Protein AF-A0A9D2CGC7-F1 (afdb_monomer_lite)

Organism: NCBI:txid2838505

Sequence (166 aa):
MEISEIFGLIRQYGADVLVIGGIVFALTALLKRTLLKKMERKYITFLPFVLGIAVYLAYGAAAAGDFAENAGMFIQKGFSCGSLATVIHVLVKQFSASGSLPDRGALRAACAEEMLSAFADVPAGYAQKIAETAETDEEEARALIEALGEEAAHAANALLTALRHI

Structure (mmCIF, N/CA/C/O backbone):
data_AF-A0A9D2CGC7-F1
#
_entry.id   AF-A0A9D2CGC7-F1
#
loop_
_atom_site.group_PDB
_atom_site.id
_atom_site.type_symbol
_atom_site.label_atom_id
_atom_site.label_alt_id
_atom_site.label_comp_id
_atom_site.label_asym_id
_atom_site.label_entity_id
_atom_site.label_seq_id
_atom_site.pdbx_PDB_ins_code
_atom_site.Cartn_x
_atom_site.Cartn_y
_atom_site.Cartn_z
_atom_site.occupancy
_atom_site.B_iso_or_equiv
_atom_site.auth_seq_id
_atom_site.auth_comp_id
_atom_site.auth_asym_id
_atom_site.auth_atom_id
_atom_site.pdbx_PDB_model_num
ATOM 1 N N . MET A 1 1 ? 2.633 17.332 10.779 1.00 60.94 1 MET A N 1
ATOM 2 C CA . MET A 1 1 ? 3.785 17.045 9.902 1.00 60.94 1 MET A CA 1
ATOM 3 C C . MET A 1 1 ? 4.030 18.255 9.020 1.00 60.94 1 MET A C 1
ATOM 5 O O . MET A 1 1 ? 3.066 18.793 8.480 1.00 60.94 1 MET A O 1
ATOM 9 N N . GLU A 1 2 ? 5.276 18.701 8.905 1.00 71.69 2 GLU A N 1
ATOM 10 C CA . GLU A 1 2 ? 5.645 19.776 7.976 1.00 71.69 2 GLU A CA 1
ATOM 11 C C . GLU A 1 2 ? 5.689 19.235 6.536 1.00 71.69 2 GLU A C 1
ATOM 13 O O . GLU A 1 2 ? 5.997 18.065 6.301 1.00 71.69 2 GLU A O 1
ATOM 18 N N . ILE A 1 3 ? 5.411 20.077 5.535 1.00 66.38 3 ILE A N 1
ATOM 19 C CA . ILE A 1 3 ? 5.436 19.671 4.112 1.00 66.38 3 ILE A CA 1
ATOM 20 C C . ILE A 1 3 ? 6.807 19.081 3.720 1.00 66.38 3 ILE A C 1
ATOM 22 O O . ILE A 1 3 ? 6.894 18.182 2.882 1.00 66.38 3 ILE A O 1
ATOM 26 N N . SER A 1 4 ? 7.881 19.552 4.354 1.00 68.12 4 SER A N 1
ATOM 27 C CA . SER A 1 4 ? 9.248 19.054 4.178 1.00 68.12 4 SER A CA 1
ATOM 28 C C . SER A 1 4 ? 9.426 17.592 4.607 1.00 68.12 4 SER A C 1
ATOM 30 O O . SER A 1 4 ? 10.161 16.858 3.949 1.00 68.12 4 SER A O 1
ATOM 32 N N . GLU A 1 5 ? 8.735 17.143 5.656 1.00 70.44 5 GLU A N 1
ATOM 33 C CA . GLU A 1 5 ? 8.791 15.760 6.147 1.00 70.44 5 GLU A CA 1
ATOM 34 C C . GLU A 1 5 ? 8.061 14.805 5.195 1.00 70.44 5 GLU A C 1
ATOM 36 O O . GLU A 1 5 ? 8.549 13.707 4.929 1.00 70.44 5 GLU A O 1
ATOM 41 N N . ILE A 1 6 ? 6.956 15.253 4.584 1.00 67.75 6 ILE A N 1
ATOM 42 C CA . ILE A 1 6 ? 6.264 14.511 3.516 1.00 67.75 6 ILE A CA 1
ATOM 43 C C . ILE A 1 6 ? 7.151 14.394 2.285 1.00 67.75 6 ILE A C 1
ATOM 45 O O . ILE A 1 6 ? 7.268 13.318 1.702 1.00 67.75 6 ILE A O 1
ATOM 49 N N . PHE A 1 7 ? 7.807 15.488 1.893 1.00 68.06 7 PHE A N 1
ATOM 50 C CA . PHE A 1 7 ? 8.777 15.445 0.805 1.00 68.06 7 PHE A CA 1
ATOM 51 C C . PHE A 1 7 ? 9.936 14.496 1.122 1.00 68.06 7 PHE A C 1
ATOM 53 O O . PHE A 1 7 ? 10.385 13.785 0.227 1.00 68.06 7 PHE A O 1
ATOM 60 N N . GLY A 1 8 ? 10.385 14.434 2.378 1.00 70.88 8 GLY A N 1
ATOM 61 C CA . GLY A 1 8 ? 11.358 13.447 2.846 1.00 70.88 8 GLY A CA 1
ATOM 62 C C . GLY A 1 8 ? 10.857 12.008 2.702 1.00 70.88 8 GLY A C 1
ATOM 63 O O . GLY A 1 8 ? 11.555 11.178 2.120 1.00 70.88 8 GLY A O 1
ATOM 64 N N . LEU A 1 9 ? 9.627 11.737 3.151 1.00 70.69 9 LEU A N 1
ATOM 65 C CA . LEU A 1 9 ? 8.979 10.427 3.057 1.00 70.69 9 LEU A CA 1
ATOM 66 C C . LEU A 1 9 ? 8.835 9.974 1.599 1.00 70.69 9 LEU A C 1
ATOM 68 O O . LEU A 1 9 ? 9.233 8.869 1.253 1.00 70.69 9 LEU A O 1
ATOM 72 N N . ILE A 1 10 ? 8.326 10.839 0.721 1.00 68.56 10 ILE A N 1
ATOM 73 C CA . ILE A 1 10 ? 8.129 10.530 -0.702 1.00 68.56 10 ILE A CA 1
ATOM 74 C C . ILE A 1 10 ? 9.480 10.358 -1.416 1.00 68.56 10 ILE A C 1
ATOM 76 O O . ILE A 1 10 ? 9.631 9.486 -2.271 1.00 68.56 10 ILE A O 1
ATOM 80 N N . ARG A 1 11 ? 10.498 11.148 -1.053 1.00 68.31 11 ARG A N 1
ATOM 81 C CA . ARG A 1 11 ? 11.839 11.052 -1.649 1.00 68.31 11 ARG A CA 1
ATOM 82 C C . ARG A 1 11 ? 12.564 9.755 -1.275 1.00 68.31 11 ARG A C 1
ATOM 84 O O . ARG A 1 11 ? 13.423 9.326 -2.044 1.00 68.31 11 ARG A O 1
ATOM 91 N N . GLN A 1 12 ? 12.195 9.108 -0.166 1.00 73.94 12 GLN A N 1
ATOM 92 C CA . GLN A 1 12 ? 12.732 7.803 0.235 1.00 73.94 12 GLN A CA 1
ATOM 93 C C . GLN A 1 12 ? 12.472 6.708 -0.816 1.00 73.94 12 GLN A C 1
ATOM 95 O O . GLN A 1 12 ? 13.257 5.770 -0.924 1.00 73.94 12 GLN A O 1
ATOM 100 N N . TYR A 1 13 ? 11.415 6.838 -1.623 1.00 66.25 13 TYR A N 1
ATOM 101 C CA . TYR A 1 13 ? 11.010 5.819 -2.595 1.00 66.25 13 TYR A CA 1
ATOM 102 C C . TYR A 1 13 ? 11.863 5.795 -3.877 1.00 66.25 13 TYR A C 1
ATOM 104 O O . TYR A 1 13 ? 11.869 4.787 -4.578 1.00 66.25 13 TYR A O 1
ATOM 112 N N . GLY A 1 14 ? 12.614 6.861 -4.177 1.00 76.25 14 GLY A N 1
ATOM 113 C CA . GLY A 1 14 ? 13.337 7.024 -5.445 1.00 76.25 14 GLY A CA 1
ATOM 114 C C . GLY A 1 14 ? 12.504 7.728 -6.526 1.00 76.25 14 GLY A C 1
ATOM 115 O O . GLY A 1 14 ? 11.274 7.696 -6.520 1.00 76.25 14 GLY A O 1
ATOM 116 N N . ALA A 1 15 ? 13.174 8.427 -7.449 1.00 77.62 15 ALA A N 1
ATOM 117 C CA . ALA A 1 15 ? 12.511 9.286 -8.440 1.00 77.62 15 ALA A CA 1
ATOM 118 C C . ALA A 1 15 ? 11.656 8.500 -9.453 1.00 77.62 15 ALA A C 1
ATOM 120 O O . ALA A 1 15 ? 10.600 8.967 -9.873 1.00 77.62 15 ALA A O 1
ATOM 121 N N . ASP A 1 16 ? 12.092 7.297 -9.816 1.00 76.31 16 ASP A N 1
ATOM 122 C CA . ASP A 1 16 ? 11.381 6.365 -10.691 1.00 76.31 16 ASP A CA 1
ATOM 123 C C . ASP A 1 16 ? 10.088 5.843 -10.047 1.00 76.31 16 ASP A C 1
ATOM 125 O O . ASP A 1 16 ? 9.028 5.859 -10.675 1.00 76.31 16 ASP A O 1
ATOM 129 N N . VAL A 1 17 ? 10.153 5.452 -8.772 1.00 81.00 17 VAL A N 1
ATOM 130 C CA . VAL A 1 17 ? 8.991 4.991 -7.996 1.00 81.00 17 VAL A CA 1
ATOM 131 C C . VAL A 1 17 ? 8.013 6.135 -7.735 1.00 81.00 17 VAL A C 1
ATOM 133 O O . VAL A 1 17 ? 6.808 5.911 -7.7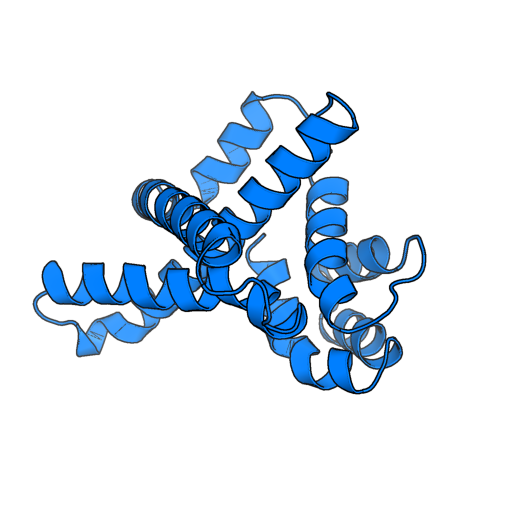26 1.00 81.00 17 VAL A O 1
ATOM 136 N N . LEU A 1 18 ? 8.496 7.371 -7.591 1.00 83.88 18 LEU A N 1
ATOM 137 C CA . LEU A 1 18 ? 7.647 8.552 -7.420 1.00 83.88 18 LEU A CA 1
ATOM 138 C C . LEU A 1 18 ? 6.790 8.819 -8.661 1.00 83.88 18 LEU A C 1
ATOM 140 O O . LEU A 1 18 ? 5.571 8.969 -8.555 1.00 83.88 18 LEU A O 1
ATOM 144 N N . VAL A 1 19 ? 7.412 8.836 -9.843 1.00 84.00 19 VAL A N 1
ATOM 145 C CA . VAL A 1 19 ? 6.699 9.056 -11.110 1.00 84.00 19 VAL A CA 1
ATOM 146 C C . VAL A 1 19 ? 5.710 7.921 -11.371 1.00 84.00 19 VAL A C 1
ATOM 148 O O . VAL A 1 19 ? 4.534 8.179 -11.633 1.00 84.00 19 VAL A O 1
ATOM 151 N N . ILE A 1 20 ? 6.153 6.667 -11.250 1.00 84.25 20 ILE A N 1
ATOM 152 C CA . ILE A 1 20 ? 5.295 5.508 -11.515 1.00 84.25 20 ILE A CA 1
ATOM 153 C C . ILE A 1 20 ? 4.202 5.377 -10.447 1.00 84.25 20 ILE A C 1
ATOM 155 O O . ILE A 1 20 ? 3.049 5.153 -10.797 1.00 84.25 20 ILE A O 1
ATOM 159 N N . GLY A 1 21 ? 4.501 5.600 -9.169 1.00 83.69 21 GLY A N 1
ATOM 160 C CA . GLY A 1 21 ? 3.518 5.607 -8.082 1.00 83.69 21 GLY A CA 1
ATOM 161 C C . GLY A 1 21 ? 2.443 6.683 -8.255 1.00 83.69 21 GLY A C 1
ATOM 162 O O . GLY A 1 21 ? 1.262 6.416 -8.039 1.00 83.69 21 GLY A O 1
ATOM 163 N N . GLY A 1 22 ? 2.810 7.872 -8.745 1.00 85.19 22 GLY A N 1
ATOM 164 C CA . GLY A 1 22 ? 1.847 8.912 -9.120 1.00 85.19 22 GLY A CA 1
ATOM 165 C C . GLY A 1 22 ? 0.934 8.491 -10.279 1.00 85.19 22 GLY A C 1
ATOM 166 O O . GLY A 1 22 ? -0.282 8.689 -10.218 1.00 85.19 22 GLY A O 1
ATOM 167 N N . ILE A 1 23 ? 1.493 7.845 -11.309 1.00 87.62 23 ILE A N 1
ATOM 168 C CA . ILE A 1 23 ? 0.716 7.269 -12.421 1.00 87.62 23 ILE A CA 1
ATOM 169 C C . ILE A 1 23 ? -0.231 6.181 -11.903 1.00 87.62 23 ILE A C 1
ATOM 171 O O . ILE A 1 23 ? -1.411 6.177 -12.244 1.00 87.62 23 ILE A O 1
ATOM 175 N N . VAL A 1 24 ? 0.257 5.288 -11.042 1.00 89.94 24 VAL A N 1
ATOM 176 C CA . VAL A 1 24 ? -0.526 4.209 -10.427 1.00 89.94 24 VAL A CA 1
ATOM 177 C C . VAL A 1 24 ? -1.672 4.778 -9.601 1.00 89.94 24 VAL A C 1
ATOM 179 O O . VAL A 1 24 ? -2.797 4.299 -9.730 1.00 89.94 24 VAL A O 1
ATOM 182 N N . PHE A 1 25 ? -1.442 5.832 -8.816 1.00 90.19 25 PHE A N 1
ATOM 183 C CA . PHE A 1 25 ? -2.501 6.543 -8.102 1.00 90.19 25 PHE A CA 1
ATOM 184 C C . PHE A 1 25 ? -3.571 7.083 -9.064 1.00 90.19 25 PHE A C 1
ATOM 186 O O . PHE A 1 25 ? -4.761 6.816 -8.874 1.00 90.19 25 PHE A O 1
ATOM 193 N N . ALA A 1 26 ? -3.164 7.781 -10.129 1.00 87.44 26 ALA A N 1
ATOM 194 C CA . ALA A 1 26 ? -4.086 8.344 -11.114 1.00 87.44 26 ALA A CA 1
ATOM 195 C C . ALA A 1 26 ? -4.893 7.259 -11.849 1.00 87.44 26 ALA A C 1
ATOM 197 O O . ALA A 1 26 ? -6.112 7.378 -11.982 1.00 87.44 26 ALA A O 1
ATOM 198 N N . LEU A 1 27 ? -4.238 6.173 -12.271 1.00 87.75 27 LEU A N 1
ATOM 199 C CA . LEU A 1 27 ? -4.882 5.018 -12.900 1.00 87.75 27 LEU A CA 1
ATOM 200 C C . LEU A 1 27 ? -5.856 4.333 -11.945 1.00 87.75 27 LEU A C 1
ATOM 202 O O . LEU A 1 27 ? -6.985 4.039 -12.331 1.00 87.75 27 LEU A O 1
ATOM 206 N N . THR A 1 28 ? -5.457 4.132 -10.688 1.00 87.31 28 THR A N 1
ATOM 207 C CA . THR A 1 28 ? -6.313 3.547 -9.651 1.00 87.31 28 THR A CA 1
ATOM 208 C C . THR A 1 28 ? -7.562 4.409 -9.455 1.00 87.31 28 THR A C 1
ATOM 210 O O . THR A 1 28 ? -8.678 3.891 -9.476 1.00 87.31 28 THR A O 1
ATOM 213 N N . ALA A 1 29 ? -7.410 5.730 -9.327 1.00 85.19 29 ALA A N 1
ATOM 214 C CA . ALA A 1 29 ? -8.531 6.657 -9.179 1.00 85.19 29 ALA A CA 1
ATOM 215 C C . ALA A 1 29 ? -9.453 6.658 -10.412 1.00 85.19 29 ALA A C 1
ATOM 217 O O . ALA A 1 29 ? -10.681 6.622 -10.275 1.00 85.19 29 ALA A O 1
ATOM 218 N N . LEU A 1 30 ? -8.877 6.644 -11.618 1.00 87.38 30 LEU A N 1
ATOM 219 C CA . LEU A 1 30 ? -9.623 6.590 -12.873 1.00 87.38 30 LEU A CA 1
ATOM 220 C C . LEU A 1 30 ? -10.412 5.281 -12.999 1.00 87.38 30 LEU A C 1
ATOM 222 O O . LEU A 1 30 ? -11.599 5.314 -13.327 1.00 87.38 30 LEU A O 1
ATOM 226 N N . LEU A 1 31 ? -9.793 4.140 -12.690 1.00 85.38 31 LEU A N 1
ATOM 227 C CA . LEU A 1 31 ? -10.423 2.819 -12.735 1.00 85.38 31 LEU A CA 1
ATOM 228 C C . LEU A 1 31 ? -11.543 2.688 -11.703 1.00 85.38 31 LEU A C 1
ATOM 230 O O . LEU A 1 31 ? -12.635 2.242 -12.060 1.00 85.38 31 LEU A O 1
ATOM 234 N N . LYS A 1 32 ? -11.326 3.157 -10.464 1.00 81.62 32 LYS A N 1
ATOM 235 C CA . LYS A 1 32 ? -12.383 3.241 -9.438 1.00 81.62 32 LYS A CA 1
ATOM 236 C C . LYS A 1 32 ? -13.569 4.078 -9.930 1.00 81.62 32 LYS A C 1
ATOM 238 O O . LYS A 1 32 ? -14.721 3.697 -9.738 1.00 81.62 32 LYS A O 1
ATOM 243 N N . ARG A 1 33 ? -13.304 5.201 -10.609 1.00 82.56 33 ARG A N 1
ATOM 244 C CA . ARG A 1 33 ? -14.346 6.115 -11.104 1.00 82.56 33 ARG A CA 1
ATOM 245 C C . ARG A 1 33 ? -15.053 5.630 -12.370 1.00 82.56 33 ARG A C 1
ATOM 247 O O . ARG A 1 33 ? -16.159 6.094 -12.634 1.00 82.56 33 ARG A O 1
ATOM 254 N N . THR A 1 34 ? -14.455 4.746 -13.163 1.00 81.62 34 THR A N 1
ATOM 255 C CA . THR A 1 34 ? -14.989 4.349 -14.479 1.00 81.62 34 THR A CA 1
ATOM 256 C C . THR A 1 34 ? -15.457 2.898 -14.492 1.00 81.62 34 THR A C 1
ATOM 258 O O . THR A 1 34 ? -16.661 2.655 -14.569 1.00 81.62 34 THR A O 1
ATOM 261 N N . LEU A 1 35 ? -14.521 1.956 -14.386 1.00 73.12 35 LEU A N 1
ATOM 262 C CA . LEU A 1 35 ? -14.714 0.538 -14.690 1.00 73.12 35 LEU A CA 1
ATOM 263 C C . LEU A 1 35 ? -15.049 -0.316 -13.461 1.00 73.12 35 LEU A C 1
ATOM 265 O O . LEU A 1 35 ? -15.760 -1.308 -13.587 1.00 73.12 35 LEU A O 1
ATOM 269 N N . LEU A 1 36 ? -14.595 0.073 -12.268 1.00 79.25 36 LEU A N 1
ATOM 270 C CA . LEU A 1 36 ? -14.676 -0.765 -11.064 1.00 79.25 36 LEU A CA 1
ATOM 271 C C . LEU A 1 36 ? -15.787 -0.353 -10.090 1.00 79.25 36 LEU A C 1
ATOM 273 O O . LEU A 1 36 ? -15.787 -0.776 -8.940 1.00 79.25 36 LEU A O 1
ATOM 277 N N . LYS A 1 37 ? -16.776 0.428 -10.543 1.00 72.44 37 LYS A N 1
ATOM 278 C CA . LYS A 1 37 ? -17.870 0.941 -9.691 1.00 72.44 37 LYS A CA 1
ATOM 279 C C . LYS A 1 37 ? -18.699 -0.139 -8.987 1.00 72.44 37 LYS A C 1
ATOM 281 O O . LYS A 1 37 ? -19.345 0.158 -7.991 1.00 72.44 37 LYS A O 1
ATOM 286 N N . LYS A 1 38 ? -18.744 -1.352 -9.547 1.00 75.69 38 LYS A N 1
ATOM 287 C CA . LYS A 1 38 ? -19.520 -2.491 -9.026 1.00 75.69 38 LYS A CA 1
ATOM 288 C C . LYS A 1 38 ? -18.657 -3.545 -8.330 1.00 75.69 38 LYS A C 1
ATOM 290 O O . LYS A 1 38 ? -19.187 -4.569 -7.919 1.00 75.69 38 LYS A O 1
ATOM 295 N N . MET A 1 39 ? -17.342 -3.341 -8.271 1.00 77.12 39 MET A N 1
ATOM 296 C CA . MET A 1 39 ? -16.428 -4.338 -7.727 1.00 77.12 39 MET A CA 1
ATOM 297 C C . MET A 1 39 ? -16.349 -4.206 -6.204 1.00 77.12 39 MET A C 1
ATOM 299 O O . MET A 1 39 ? -16.417 -3.100 -5.668 1.00 77.12 39 MET A O 1
ATOM 303 N N . GLU A 1 40 ? -16.216 -5.332 -5.506 1.00 77.69 40 GLU A N 1
ATOM 304 C CA . GLU A 1 40 ? -16.138 -5.337 -4.045 1.00 77.69 40 GLU A CA 1
ATOM 305 C C . GLU A 1 40 ? -14.881 -4.602 -3.557 1.00 77.69 40 GLU A C 1
ATOM 307 O O . GLU A 1 40 ? -13.812 -4.665 -4.177 1.00 77.69 40 GLU A O 1
ATOM 312 N N . ARG A 1 41 ? -15.010 -3.898 -2.425 1.00 76.75 41 ARG A N 1
ATOM 313 C CA . ARG A 1 41 ? -13.978 -2.989 -1.901 1.00 76.75 41 ARG A CA 1
ATOM 314 C C . ARG A 1 41 ? -12.637 -3.698 -1.665 1.00 76.75 41 ARG A C 1
ATOM 316 O O . ARG A 1 41 ? -11.600 -3.115 -1.968 1.00 76.75 41 ARG A O 1
ATOM 323 N N . LYS A 1 42 ? -12.662 -4.973 -1.259 1.00 74.69 42 LYS A N 1
ATOM 324 C CA . LYS A 1 42 ? -11.476 -5.827 -1.057 1.00 74.69 42 LYS A CA 1
ATOM 325 C C . LYS A 1 42 ? -10.544 -5.908 -2.266 1.00 74.69 42 LYS A C 1
ATOM 327 O O . LYS A 1 42 ? -9.337 -5.725 -2.135 1.00 74.69 42 LYS A O 1
ATOM 332 N N . TYR A 1 43 ? -11.089 -6.094 -3.466 1.00 77.25 43 TYR A N 1
ATOM 333 C CA . TYR A 1 43 ? -10.283 -6.171 -4.690 1.00 77.25 43 TYR A CA 1
ATOM 334 C C . TYR A 1 43 ? -9.755 -4.797 -5.113 1.00 77.25 43 TYR A C 1
ATOM 336 O O . TYR A 1 43 ? -8.662 -4.671 -5.663 1.00 77.25 43 TYR A O 1
ATOM 344 N N . ILE A 1 44 ? -10.524 -3.745 -4.828 1.00 80.75 44 ILE A N 1
ATOM 345 C CA . ILE A 1 44 ? -10.154 -2.361 -5.127 1.00 80.75 44 ILE A CA 1
ATOM 346 C C . ILE A 1 44 ? -8.991 -1.886 -4.235 1.00 80.75 44 ILE A C 1
ATOM 348 O O . ILE A 1 44 ? -8.196 -1.051 -4.670 1.00 80.75 44 ILE A O 1
ATOM 352 N N . THR A 1 45 ? -8.871 -2.412 -3.016 1.00 81.50 45 THR A N 1
ATOM 353 C CA . THR A 1 45 ? -7.783 -2.089 -2.078 1.00 81.50 45 THR A CA 1
ATOM 354 C C . THR A 1 45 ? -6.426 -2.611 -2.542 1.00 81.50 45 THR A C 1
ATOM 356 O O . THR A 1 45 ? -5.427 -1.914 -2.388 1.00 81.50 45 THR A O 1
ATOM 359 N N . PHE A 1 46 ? -6.375 -3.781 -3.184 1.00 81.62 46 PHE A N 1
ATOM 360 C CA . PHE A 1 46 ? -5.126 -4.317 -3.741 1.00 81.62 46 PHE A CA 1
ATOM 361 C C . PHE A 1 46 ? -4.792 -3.801 -5.146 1.00 81.62 46 PHE A C 1
ATOM 363 O O . PHE A 1 46 ? -3.671 -3.977 -5.626 1.00 81.62 46 PHE A O 1
ATOM 370 N N . LEU A 1 47 ? -5.733 -3.112 -5.794 1.00 85.31 47 LEU A N 1
ATOM 371 C CA . LEU A 1 47 ? -5.561 -2.533 -7.123 1.00 85.31 47 LEU A CA 1
ATOM 372 C C . LEU A 1 47 ? -4.290 -1.675 -7.294 1.00 85.31 47 LEU A C 1
ATOM 374 O O . LEU A 1 47 ? -3.591 -1.906 -8.280 1.00 85.31 47 LEU A O 1
ATOM 378 N N . PRO A 1 48 ? -3.939 -0.729 -6.393 1.00 85.88 48 PRO A N 1
ATOM 379 C CA . PRO A 1 48 ? -2.712 0.053 -6.544 1.00 85.88 48 PRO A CA 1
ATOM 380 C C . PRO A 1 48 ? -1.446 -0.816 -6.538 1.00 85.88 48 PRO A C 1
ATOM 382 O O . PRO A 1 48 ? -0.506 -0.511 -7.262 1.00 85.88 48 PRO A O 1
ATOM 385 N N . PHE A 1 49 ? -1.418 -1.931 -5.804 1.00 86.50 49 PHE A N 1
ATOM 386 C CA . PHE A 1 49 ? -0.269 -2.847 -5.786 1.00 86.50 49 PHE A CA 1
ATOM 387 C C . PHE A 1 49 ? -0.165 -3.650 -7.080 1.00 86.50 49 PHE A C 1
ATOM 389 O O . PHE A 1 49 ? 0.908 -3.726 -7.677 1.00 86.50 49 PHE A O 1
ATOM 396 N N . VAL A 1 50 ? -1.289 -4.186 -7.561 1.00 86.31 50 VAL A N 1
ATOM 397 C CA . VAL A 1 50 ? -1.333 -4.925 -8.831 1.00 86.31 50 VAL A CA 1
ATOM 398 C C . VAL A 1 50 ? -0.963 -4.011 -10.000 1.00 86.31 50 VAL A C 1
ATOM 400 O O . VAL A 1 50 ? -0.157 -4.390 -10.847 1.00 86.31 50 VAL A O 1
ATOM 403 N N . LEU A 1 51 ? -1.495 -2.786 -10.029 1.00 87.56 51 LEU A N 1
ATOM 404 C CA . LEU A 1 51 ? -1.143 -1.786 -11.037 1.00 87.56 51 LEU A CA 1
ATOM 405 C C . LEU A 1 51 ? 0.308 -1.333 -10.909 1.00 87.56 51 LEU A C 1
ATOM 407 O O . LEU A 1 51 ? 0.971 -1.174 -11.927 1.00 87.56 51 LEU A O 1
ATOM 411 N N . GLY A 1 52 ? 0.813 -1.159 -9.688 1.00 86.31 52 GLY A N 1
ATOM 412 C CA . GLY A 1 52 ? 2.213 -0.833 -9.439 1.00 86.31 52 GLY A CA 1
ATOM 413 C C . GLY A 1 52 ? 3.153 -1.871 -10.039 1.00 86.31 52 GLY A C 1
ATOM 414 O O . GLY A 1 52 ? 4.035 -1.520 -10.820 1.00 86.31 52 GLY A O 1
ATOM 415 N N . ILE A 1 53 ? 2.909 -3.153 -9.759 1.00 86.94 53 ILE A N 1
ATOM 416 C CA . ILE A 1 53 ? 3.659 -4.270 -10.345 1.00 86.94 53 ILE A CA 1
ATOM 417 C C . ILE A 1 53 ? 3.514 -4.285 -11.868 1.00 86.94 53 ILE A C 1
ATOM 419 O O . ILE A 1 53 ? 4.519 -4.333 -12.571 1.00 86.94 53 ILE A O 1
ATOM 423 N N . ALA A 1 54 ? 2.293 -4.191 -12.396 1.00 87.62 54 ALA A N 1
ATOM 424 C CA . ALA A 1 54 ? 2.052 -4.257 -13.835 1.00 87.62 54 ALA A CA 1
ATOM 425 C C . ALA A 1 54 ? 2.738 -3.114 -14.607 1.00 87.62 54 ALA A C 1
ATOM 427 O O . ALA A 1 54 ? 3.391 -3.360 -15.620 1.00 87.62 54 ALA A O 1
ATOM 428 N N . VAL A 1 55 ? 2.626 -1.872 -14.125 1.00 86.06 55 VAL A N 1
ATOM 429 C CA . VAL A 1 55 ? 3.220 -0.695 -14.778 1.00 86.06 55 VAL A CA 1
ATOM 430 C C . VAL A 1 55 ? 4.742 -0.728 -14.671 1.00 86.06 55 VAL A C 1
ATOM 432 O O . VAL A 1 55 ? 5.422 -0.450 -15.658 1.00 86.06 55 VAL A O 1
ATOM 435 N N . TYR A 1 56 ? 5.292 -1.108 -13.513 1.00 85.25 56 TYR A N 1
ATOM 436 C CA . TYR A 1 56 ? 6.743 -1.174 -13.340 1.00 85.25 56 TYR A CA 1
ATOM 437 C C . TYR A 1 56 ? 7.363 -2.327 -14.146 1.00 85.25 56 TYR A C 1
ATOM 439 O O . TYR A 1 56 ? 8.428 -2.158 -14.736 1.00 85.25 56 TYR A O 1
ATOM 447 N N . LEU A 1 57 ? 6.680 -3.473 -14.258 1.00 85.12 57 LEU A N 1
ATOM 448 C CA . LEU A 1 57 ? 7.100 -4.561 -15.147 1.00 85.12 57 LEU A CA 1
ATOM 449 C C . LEU A 1 57 ? 7.023 -4.156 -16.620 1.00 85.12 57 LEU A C 1
ATOM 451 O O . LEU A 1 57 ? 7.948 -4.456 -17.363 1.00 85.12 57 LEU A O 1
ATOM 455 N N . ALA A 1 58 ? 5.974 -3.451 -17.050 1.00 84.81 58 ALA A N 1
ATOM 456 C CA . ALA A 1 58 ? 5.879 -2.955 -18.424 1.00 84.81 58 ALA A CA 1
ATOM 457 C C . ALA A 1 58 ? 7.005 -1.959 -18.747 1.00 84.81 58 ALA A C 1
ATOM 459 O O . ALA A 1 58 ? 7.601 -2.032 -19.820 1.00 84.81 58 ALA A O 1
ATOM 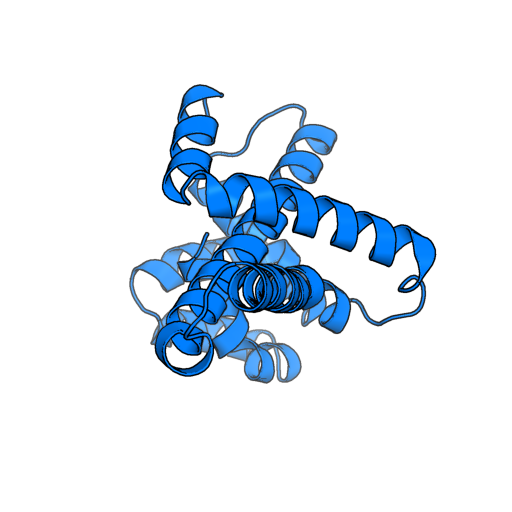460 N N . TYR A 1 59 ? 7.3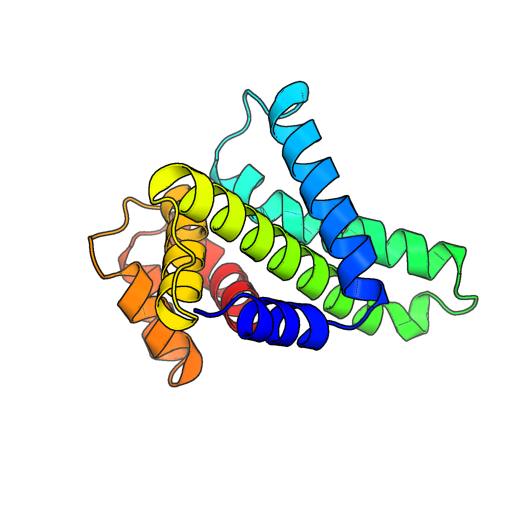43 -1.077 -17.801 1.00 83.00 59 TYR A N 1
ATOM 461 C CA . TYR A 1 59 ? 8.507 -0.199 -17.904 1.00 83.00 59 TYR A CA 1
ATOM 462 C C . TYR A 1 59 ? 9.810 -1.003 -18.005 1.00 83.00 59 TYR A C 1
ATOM 464 O O . TYR A 1 59 ? 10.596 -0.772 -18.920 1.00 83.00 59 TYR A O 1
ATOM 472 N N . GLY A 1 60 ? 10.012 -1.987 -17.124 1.00 80.25 60 GLY A N 1
ATOM 473 C CA . GLY A 1 60 ? 11.179 -2.869 -17.146 1.00 80.25 60 GLY A CA 1
ATOM 474 C C . GLY A 1 60 ? 11.304 -3.657 -18.451 1.00 80.25 60 GLY A C 1
ATOM 475 O O . GLY A 1 60 ? 12.383 -3.714 -19.018 1.00 80.25 60 GLY A O 1
ATOM 476 N N . ALA A 1 61 ? 10.209 -4.202 -18.982 1.00 80.44 61 ALA A N 1
ATOM 477 C CA . ALA A 1 61 ? 10.202 -4.942 -20.244 1.00 80.44 61 ALA A CA 1
ATOM 478 C C . ALA A 1 61 ? 10.447 -4.043 -21.469 1.00 80.44 61 ALA A C 1
ATOM 480 O O . ALA A 1 61 ? 11.030 -4.490 -22.452 1.00 80.44 61 ALA A O 1
ATOM 481 N N . ALA A 1 62 ? 10.002 -2.784 -21.423 1.00 81.50 62 ALA A N 1
ATOM 482 C CA . ALA A 1 62 ? 10.215 -1.822 -22.501 1.00 81.50 62 ALA A CA 1
ATOM 483 C C . ALA A 1 62 ? 11.614 -1.182 -22.467 1.00 81.50 62 ALA A C 1
ATOM 485 O O . ALA A 1 62 ? 12.135 -0.803 -23.515 1.00 81.50 62 ALA A O 1
ATOM 486 N N . ALA A 1 63 ? 12.206 -1.032 -21.278 1.00 76.44 63 ALA A N 1
ATOM 487 C CA . ALA A 1 63 ? 13.461 -0.311 -21.073 1.00 76.44 63 ALA A CA 1
ATOM 488 C C . ALA A 1 63 ? 14.682 -1.217 -20.823 1.00 76.44 63 ALA A C 1
ATOM 490 O O . ALA A 1 63 ? 15.807 -0.766 -21.036 1.00 76.44 63 ALA A O 1
ATOM 491 N N . ALA A 1 64 ? 14.498 -2.462 -20.370 1.00 63.09 64 ALA A N 1
ATOM 492 C CA . ALA A 1 64 ? 15.583 -3.385 -20.032 1.00 63.09 64 ALA A CA 1
ATOM 493 C C . ALA A 1 64 ? 15.637 -4.579 -20.998 1.00 63.09 64 ALA A C 1
ATOM 495 O O . ALA A 1 64 ? 14.634 -5.245 -21.240 1.00 63.09 64 ALA A O 1
ATOM 496 N N . GLY A 1 65 ? 16.835 -4.872 -21.516 1.00 59.72 65 GLY A N 1
ATOM 497 C CA . GLY A 1 65 ? 17.087 -6.025 -22.391 1.00 59.72 65 GLY A CA 1
ATOM 498 C C . GLY A 1 65 ? 17.006 -7.384 -21.682 1.00 59.72 65 GLY A C 1
ATOM 499 O O . GLY A 1 65 ? 16.609 -8.356 -22.313 1.00 59.72 65 GLY A O 1
ATOM 500 N N . ASP A 1 66 ? 17.287 -7.435 -20.372 1.00 68.44 66 ASP A N 1
ATOM 501 C CA . ASP A 1 66 ? 1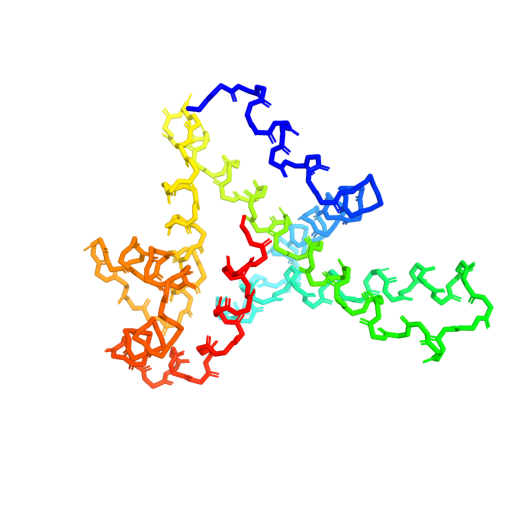7.259 -8.657 -19.546 1.00 68.44 66 ASP A CA 1
ATOM 502 C C . ASP A 1 66 ? 16.159 -8.599 -18.476 1.00 68.44 66 ASP A C 1
ATOM 504 O O . ASP A 1 66 ? 16.393 -8.527 -17.264 1.00 68.44 66 ASP A O 1
ATOM 508 N N . PHE A 1 67 ? 14.910 -8.608 -18.943 1.00 73.62 67 PHE A N 1
ATOM 509 C CA . PHE A 1 67 ? 13.720 -8.577 -18.091 1.00 73.62 67 PHE A CA 1
ATOM 510 C C . PHE A 1 67 ? 13.633 -9.773 -17.127 1.00 73.62 67 PHE A C 1
ATOM 512 O O . PHE A 1 67 ? 13.235 -9.605 -15.975 1.00 73.62 67 PHE A O 1
ATOM 519 N N . ALA A 1 68 ? 14.026 -10.971 -17.574 1.00 74.44 68 ALA A N 1
ATOM 520 C CA . ALA A 1 68 ? 13.910 -12.198 -16.785 1.00 74.44 68 ALA A CA 1
ATOM 521 C C . ALA A 1 68 ? 14.823 -12.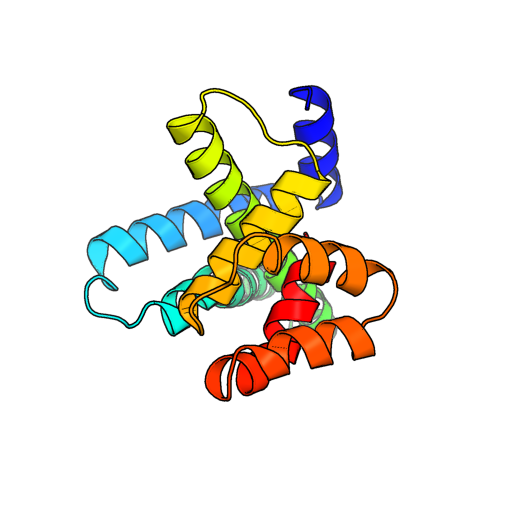198 -15.547 1.00 74.44 68 ALA A C 1
ATOM 523 O O . ALA A 1 68 ? 14.397 -12.626 -14.476 1.00 74.44 68 ALA A O 1
ATOM 524 N N . GLU A 1 69 ? 16.040 -11.661 -15.664 1.00 76.31 69 GLU A N 1
ATOM 525 C CA . GLU A 1 69 ? 16.999 -11.600 -14.552 1.00 76.31 69 GLU A CA 1
ATOM 526 C C . GLU A 1 69 ? 16.625 -10.532 -13.513 1.00 76.31 69 GLU A C 1
ATOM 528 O O . GLU A 1 69 ? 16.925 -10.672 -12.329 1.00 76.31 69 GLU A O 1
ATOM 533 N N . ASN A 1 70 ? 15.904 -9.487 -13.932 1.00 78.81 70 ASN A N 1
ATOM 534 C CA . ASN A 1 70 ? 15.546 -8.345 -13.087 1.00 78.81 70 ASN A CA 1
ATOM 535 C C . ASN A 1 70 ? 14.079 -8.346 -12.623 1.00 78.81 70 ASN A C 1
ATOM 537 O O . ASN A 1 70 ? 13.650 -7.429 -11.918 1.00 78.81 70 ASN A O 1
ATOM 541 N N . ALA A 1 71 ? 13.306 -9.381 -12.964 1.00 77.19 71 ALA A N 1
ATOM 542 C CA . ALA A 1 71 ? 11.878 -9.467 -12.660 1.00 77.19 71 ALA A CA 1
ATOM 543 C C . ALA A 1 71 ? 11.576 -9.300 -11.159 1.00 77.19 71 ALA A C 1
ATOM 545 O O . ALA A 1 71 ? 10.646 -8.582 -10.792 1.00 77.19 71 ALA A O 1
ATOM 546 N N . GLY A 1 72 ? 12.395 -9.892 -10.281 1.00 81.25 72 GLY A N 1
ATOM 547 C CA . GLY A 1 72 ? 12.239 -9.754 -8.828 1.00 81.25 72 GLY A CA 1
ATOM 548 C C . GLY A 1 72 ? 12.393 -8.308 -8.341 1.00 81.25 72 GLY A C 1
ATOM 549 O O . GLY A 1 72 ? 11.591 -7.834 -7.536 1.00 81.25 72 GLY A O 1
ATOM 550 N N . MET A 1 73 ? 13.366 -7.574 -8.887 1.00 82.75 73 MET A N 1
ATOM 551 C CA . MET A 1 73 ? 13.571 -6.154 -8.584 1.00 82.75 73 MET A CA 1
ATOM 552 C C . MET A 1 73 ? 12.391 -5.306 -9.068 1.00 82.75 73 MET A C 1
ATOM 554 O O . MET A 1 73 ? 11.921 -4.426 -8.348 1.00 82.75 73 MET A O 1
ATOM 558 N N . PHE A 1 74 ? 11.883 -5.582 -10.271 1.00 83.19 74 PHE A N 1
ATOM 559 C CA . PHE A 1 74 ? 10.735 -4.870 -10.831 1.00 83.19 74 PHE A CA 1
ATOM 560 C C . PHE A 1 74 ? 9.447 -5.124 -10.048 1.00 83.19 74 PHE A C 1
ATOM 562 O O . PHE A 1 74 ? 8.679 -4.188 -9.836 1.00 83.19 74 PHE A O 1
ATOM 569 N N . ILE A 1 75 ? 9.237 -6.346 -9.552 1.00 84.19 75 ILE A N 1
ATOM 570 C CA . ILE A 1 75 ? 8.114 -6.662 -8.662 1.00 84.19 75 ILE A CA 1
ATOM 571 C C . ILE A 1 75 ? 8.231 -5.873 -7.355 1.00 84.19 75 ILE A C 1
ATOM 573 O O . ILE A 1 75 ? 7.265 -5.224 -6.959 1.00 84.19 75 ILE A O 1
ATOM 577 N N . GLN A 1 76 ? 9.405 -5.863 -6.711 1.00 83.31 76 GLN A N 1
ATOM 578 C CA . GLN A 1 76 ? 9.608 -5.101 -5.472 1.00 83.31 76 GLN A CA 1
ATOM 579 C C . GLN A 1 76 ? 9.374 -3.601 -5.672 1.00 83.31 76 GLN A C 1
ATOM 581 O O . GLN A 1 76 ? 8.660 -2.973 -4.891 1.00 83.31 76 GLN A O 1
ATOM 586 N N . LYS A 1 77 ? 9.918 -3.020 -6.746 1.00 83.62 77 LYS A N 1
ATOM 587 C CA . LYS A 1 77 ? 9.694 -1.605 -7.062 1.00 83.62 77 LYS A CA 1
ATOM 588 C C . LYS A 1 77 ? 8.241 -1.307 -7.422 1.00 83.62 77 LYS A C 1
ATOM 590 O O . LYS A 1 77 ? 7.718 -0.268 -7.025 1.00 83.62 77 LYS A O 1
ATOM 595 N N . GLY A 1 78 ? 7.570 -2.218 -8.119 1.00 83.12 78 GLY A N 1
ATOM 596 C CA . GLY A 1 78 ? 6.143 -2.118 -8.398 1.00 83.12 78 GLY A CA 1
ATOM 597 C C . GLY A 1 78 ? 5.291 -2.153 -7.130 1.00 83.12 78 GLY A C 1
ATOM 598 O O . GLY A 1 78 ? 4.350 -1.372 -7.001 1.00 83.12 78 GLY A O 1
ATOM 599 N N . PHE A 1 79 ? 5.666 -2.976 -6.152 1.00 85.25 79 PHE A N 1
ATOM 600 C CA . PHE A 1 79 ? 5.015 -2.994 -4.847 1.00 85.25 79 PHE A CA 1
ATOM 601 C C . PHE A 1 79 ? 5.201 -1.663 -4.101 1.00 85.25 79 PHE A C 1
ATOM 603 O O . PHE A 1 79 ? 4.221 -1.096 -3.619 1.00 85.25 79 PHE A O 1
ATOM 610 N N . SER A 1 80 ? 6.413 -1.094 -4.120 1.00 84.31 80 SER A N 1
ATOM 611 C CA . SER A 1 80 ? 6.689 0.253 -3.593 1.00 84.31 80 SER A CA 1
ATOM 612 C C . SER A 1 80 ? 5.898 1.358 -4.311 1.00 84.31 80 SER A C 1
ATOM 614 O O . SER A 1 80 ? 5.503 2.344 -3.694 1.00 84.31 80 SER A O 1
ATOM 616 N N . CYS A 1 81 ? 5.618 1.212 -5.611 1.00 86.19 81 CYS A N 1
ATOM 617 C CA . CYS A 1 81 ? 4.740 2.146 -6.327 1.00 86.19 81 CYS A CA 1
ATOM 618 C C . CYS A 1 81 ? 3.292 2.053 -5.825 1.00 86.19 81 CYS A C 1
ATOM 620 O O . CYS A 1 81 ? 2.613 3.072 -5.703 1.00 86.19 81 CYS A O 1
ATOM 622 N N . GLY A 1 82 ? 2.818 0.838 -5.530 1.00 85.12 82 GLY A N 1
ATOM 623 C CA . GLY A 1 82 ? 1.491 0.601 -4.967 1.00 85.12 82 GLY A CA 1
ATOM 624 C C . GLY A 1 82 ? 1.334 1.122 -3.539 1.00 85.12 82 GLY A C 1
ATOM 625 O O . GLY A 1 82 ? 0.313 1.742 -3.225 1.00 85.12 82 GLY A O 1
ATOM 626 N N . SER A 1 83 ? 2.354 0.944 -2.692 1.00 84.00 83 SER A N 1
ATOM 627 C CA . SER A 1 83 ? 2.360 1.520 -1.343 1.00 84.00 83 SER A CA 1
ATOM 628 C C . SER A 1 83 ? 2.362 3.046 -1.409 1.00 84.00 83 SER A C 1
ATOM 630 O O . SER A 1 83 ? 1.503 3.680 -0.798 1.00 84.00 83 SER A O 1
ATOM 632 N N . LEU A 1 84 ? 3.207 3.644 -2.257 1.00 84.44 84 LEU A N 1
ATOM 633 C CA . LEU A 1 84 ? 3.229 5.091 -2.460 1.00 84.44 84 LEU A CA 1
ATOM 634 C C . LEU A 1 84 ? 1.883 5.625 -2.972 1.00 84.44 84 LEU A C 1
ATOM 636 O O . LEU A 1 84 ? 1.391 6.636 -2.477 1.00 84.44 84 LEU A O 1
ATOM 640 N N . ALA A 1 85 ? 1.245 4.941 -3.924 1.00 87.19 85 ALA A N 1
ATOM 641 C CA . ALA A 1 85 ? -0.081 5.320 -4.407 1.00 87.19 85 ALA A CA 1
ATOM 642 C C . ALA A 1 85 ? -1.142 5.284 -3.290 1.00 87.19 85 ALA A C 1
ATOM 644 O O . ALA A 1 85 ? -2.031 6.138 -3.249 1.00 87.19 85 ALA A O 1
ATOM 645 N N . THR A 1 86 ? -1.030 4.324 -2.370 1.00 86.19 86 THR A N 1
ATOM 646 C CA . THR A 1 86 ? -1.906 4.199 -1.195 1.00 86.19 86 THR A CA 1
ATOM 647 C C . THR A 1 86 ? -1.665 5.341 -0.209 1.00 86.19 86 THR A C 1
ATOM 649 O O . THR A 1 86 ? -2.618 5.986 0.227 1.00 86.19 86 THR A O 1
ATOM 652 N N . VAL A 1 87 ? -0.400 5.678 0.052 1.00 84.88 87 VAL A N 1
ATOM 653 C CA . VAL A 1 87 ? -0.011 6.829 0.879 1.00 84.88 87 VAL A CA 1
ATOM 654 C C . VAL A 1 87 ? -0.547 8.135 0.300 1.00 84.88 87 VAL A C 1
ATOM 656 O O . VAL A 1 87 ? -1.175 8.909 1.019 1.00 84.88 87 VAL A O 1
ATOM 659 N N . ILE A 1 88 ? -0.371 8.369 -1.004 1.00 84.25 88 ILE A N 1
ATOM 660 C CA . ILE A 1 88 ? -0.899 9.559 -1.689 1.00 84.25 88 ILE A CA 1
ATOM 661 C C . ILE A 1 88 ? -2.423 9.618 -1.549 1.00 84.25 88 ILE A C 1
ATOM 663 O O . ILE A 1 88 ? -2.976 10.677 -1.254 1.00 84.25 88 ILE A O 1
ATOM 667 N N . HIS A 1 89 ? -3.110 8.486 -1.718 1.00 86.69 89 HIS A N 1
ATOM 668 C CA . HIS A 1 89 ? -4.559 8.424 -1.568 1.00 86.69 89 HIS A CA 1
ATOM 669 C C . HIS A 1 89 ? -5.021 8.835 -0.167 1.00 86.69 89 HIS A C 1
ATOM 671 O O . HIS A 1 89 ? -5.918 9.672 -0.040 1.00 86.69 89 HIS A O 1
ATOM 677 N N . VAL A 1 90 ? -4.395 8.282 0.872 1.00 85.62 90 VAL A N 1
ATOM 678 C CA . VAL A 1 90 ? -4.733 8.585 2.266 1.00 85.62 90 VAL A CA 1
ATOM 679 C C . VAL A 1 90 ? -4.377 10.025 2.619 1.00 85.62 90 VAL A C 1
ATOM 681 O O . VAL A 1 90 ? -5.196 10.702 3.235 1.00 85.62 90 VAL A O 1
ATOM 684 N N . LEU A 1 91 ? -3.226 10.534 2.169 1.00 85.38 91 LEU A N 1
ATOM 685 C CA . LEU A 1 91 ? -2.845 11.936 2.356 1.00 85.38 91 LEU A CA 1
ATOM 686 C C . LEU A 1 91 ? -3.881 12.885 1.756 1.00 85.38 91 LEU A C 1
ATOM 688 O O . LEU A 1 91 ? -4.328 13.802 2.437 1.00 85.38 91 LEU A O 1
ATOM 692 N N . VAL A 1 92 ? -4.312 12.649 0.513 1.00 84.12 92 VAL A N 1
ATOM 693 C CA . VAL A 1 92 ? -5.337 13.475 -0.145 1.00 84.12 92 VAL A CA 1
ATOM 694 C C . VAL A 1 92 ? -6.674 13.393 0.595 1.00 84.12 92 VAL A C 1
ATOM 696 O O . VAL A 1 92 ? -7.335 14.417 0.777 1.00 84.12 92 VAL A O 1
ATOM 699 N N . LYS A 1 93 ? -7.071 12.195 1.043 1.00 84.62 93 LYS A N 1
ATOM 700 C CA . LYS A 1 93 ? -8.321 11.970 1.784 1.00 84.62 93 LYS A CA 1
ATOM 701 C C . LYS A 1 93 ? -8.314 12.695 3.133 1.00 84.62 93 LYS A C 1
ATOM 703 O O . LYS A 1 93 ? -9.259 13.422 3.423 1.00 84.62 93 LYS A O 1
ATOM 708 N N . GLN A 1 94 ? -7.251 12.530 3.918 1.00 82.69 94 GLN A N 1
ATOM 709 C CA . GLN A 1 94 ? -7.087 13.168 5.226 1.00 82.69 94 GLN A CA 1
ATOM 710 C C . GLN A 1 94 ? -6.987 14.686 5.083 1.00 82.69 94 GLN A C 1
ATOM 712 O O . GLN A 1 94 ? -7.754 15.405 5.709 1.00 82.69 94 GLN A O 1
ATOM 717 N N . PHE A 1 95 ? -6.153 15.177 4.165 1.00 82.88 95 PHE A N 1
ATOM 718 C CA . PHE A 1 95 ? -6.022 16.609 3.905 1.00 82.88 95 PHE A CA 1
ATOM 719 C C . PHE A 1 95 ? -7.352 17.254 3.489 1.00 82.88 95 PHE A C 1
ATOM 721 O O . PHE A 1 95 ? -7.676 18.347 3.940 1.00 82.88 95 PHE A O 1
ATOM 728 N N . SER A 1 96 ? -8.160 16.567 2.676 1.00 82.75 96 SER A N 1
ATOM 729 C CA . SER A 1 96 ? -9.485 17.066 2.281 1.00 82.75 96 SER A CA 1
ATOM 730 C C . SER A 1 96 ? -10.508 17.036 3.424 1.00 82.75 96 SER A C 1
ATOM 732 O O . SER A 1 96 ? -11.458 17.814 3.397 1.00 82.75 96 SER A O 1
ATOM 734 N N . ALA A 1 97 ? -10.347 16.139 4.402 1.00 81.19 97 ALA A N 1
ATOM 735 C CA . ALA A 1 97 ? -11.273 15.975 5.520 1.00 81.19 97 ALA A CA 1
ATOM 736 C C . ALA A 1 97 ? -10.944 16.886 6.714 1.00 81.19 97 ALA A C 1
ATOM 738 O O . ALA A 1 97 ? -11.844 17.502 7.278 1.00 81.19 97 ALA A O 1
ATOM 739 N N . SER A 1 98 ? -9.670 16.973 7.106 1.00 77.44 98 SER A N 1
ATOM 740 C CA . SER A 1 98 ? -9.214 17.714 8.290 1.00 77.44 98 SER A CA 1
ATOM 741 C C . SER A 1 98 ? -8.546 19.051 7.962 1.00 77.44 98 SER A C 1
ATOM 743 O O . SER A 1 98 ? -8.323 19.856 8.865 1.00 77.44 98 SER A O 1
ATOM 745 N N . GLY A 1 99 ? -8.178 19.292 6.698 1.00 76.00 99 GLY A N 1
ATOM 746 C CA . GLY A 1 99 ? -7.366 20.445 6.296 1.00 76.00 99 GLY A CA 1
ATOM 747 C C . GLY A 1 99 ? -5.920 20.397 6.807 1.00 76.00 99 GLY A C 1
ATOM 748 O O . GLY A 1 99 ? -5.174 21.354 6.610 1.00 76.00 99 GLY A O 1
ATOM 749 N N . SER A 1 100 ? -5.515 19.308 7.468 1.00 74.88 100 SER A N 1
ATOM 750 C CA . SER A 1 100 ? -4.202 19.146 8.086 1.00 74.88 100 SER A CA 1
ATOM 751 C C . SER A 1 100 ? -3.529 17.854 7.636 1.00 74.88 100 SER A C 1
ATOM 753 O O . SER A 1 100 ? -4.172 16.872 7.265 1.00 74.88 100 SER A O 1
ATOM 755 N N . LEU A 1 101 ? -2.199 17.867 7.642 1.00 73.38 101 LEU A N 1
ATOM 756 C CA . LEU A 1 101 ? -1.401 16.701 7.296 1.00 73.38 101 LEU A CA 1
ATOM 757 C C . LEU A 1 101 ? -1.189 15.846 8.555 1.00 73.38 101 LEU A C 1
ATOM 759 O O . LEU A 1 101 ? -0.675 16.385 9.547 1.00 73.38 101 LEU A O 1
ATOM 763 N N . PRO A 1 102 ? -1.556 14.548 8.533 1.00 77.75 102 PRO A N 1
ATOM 764 C CA . PRO A 1 102 ? -1.329 13.653 9.668 1.00 77.75 102 PRO A CA 1
ATOM 765 C C . PRO A 1 102 ? 0.172 13.551 9.968 1.00 77.75 102 PRO A C 1
ATOM 767 O O . PRO A 1 102 ? 0.986 13.870 9.110 1.00 77.75 102 PRO A O 1
ATOM 770 N N . ASP A 1 103 ? 0.572 13.142 11.171 1.00 81.62 103 ASP A N 1
ATOM 771 C CA . ASP A 1 103 ? 1.953 12.702 11.411 1.00 81.62 103 ASP A CA 1
ATOM 772 C C . ASP A 1 103 ? 2.224 11.325 10.770 1.00 81.62 103 ASP A C 1
ATOM 774 O O . ASP A 1 103 ? 1.326 10.704 10.199 1.00 81.62 103 ASP A O 1
ATOM 778 N N . ARG A 1 104 ? 3.476 10.849 10.809 1.00 74.31 104 ARG A N 1
ATOM 779 C CA . ARG A 1 104 ? 3.863 9.584 10.161 1.00 74.31 104 ARG A CA 1
ATOM 780 C C . ARG A 1 104 ? 3.163 8.362 10.773 1.00 74.31 104 ARG A C 1
ATOM 782 O O . ARG A 1 104 ? 2.781 7.465 10.024 1.00 74.31 104 ARG A O 1
ATOM 789 N N . GLY A 1 105 ? 2.980 8.336 12.093 1.00 78.31 105 GLY A N 1
ATOM 790 C CA . GLY A 1 105 ? 2.287 7.247 12.787 1.00 78.31 105 GLY A CA 1
ATOM 791 C C . GLY A 1 105 ? 0.799 7.237 12.446 1.00 78.31 105 GLY A C 1
ATOM 792 O O . GLY A 1 105 ? 0.259 6.212 12.037 1.00 78.31 105 GLY A O 1
ATOM 793 N N . ALA A 1 106 ? 0.161 8.407 12.479 1.00 82.31 106 ALA A N 1
ATOM 794 C CA . ALA A 1 106 ? -1.225 8.598 12.068 1.00 82.31 106 ALA A CA 1
ATOM 795 C C . ALA A 1 106 ? -1.446 8.281 10.578 1.00 82.31 106 ALA A C 1
ATOM 797 O O . ALA A 1 106 ? -2.477 7.722 10.211 1.00 82.31 106 ALA A O 1
ATOM 798 N N . LEU A 1 107 ? -0.478 8.591 9.710 1.00 83.50 107 LEU A N 1
ATOM 799 C CA . LEU A 1 107 ? -0.523 8.244 8.289 1.00 83.50 107 LEU A CA 1
ATOM 800 C C . LEU A 1 107 ? -0.467 6.729 8.076 1.00 83.50 107 LEU A C 1
ATOM 802 O O . LEU A 1 107 ? -1.273 6.198 7.311 1.00 83.50 107 LEU A O 1
ATOM 806 N N . ARG A 1 108 ? 0.449 6.032 8.760 1.00 83.62 108 ARG A N 1
ATOM 807 C CA . ARG A 1 108 ? 0.537 4.564 8.734 1.00 83.62 108 ARG A CA 1
ATOM 808 C C . ARG A 1 108 ? -0.743 3.921 9.257 1.00 83.62 108 ARG A C 1
ATOM 810 O O . ARG A 1 108 ? -1.301 3.067 8.574 1.00 83.62 108 ARG A O 1
ATOM 817 N N . ALA A 1 109 ? -1.253 4.387 10.395 1.00 86.69 109 ALA A N 1
ATOM 818 C CA . ALA A 1 109 ? -2.513 3.919 10.964 1.00 86.69 109 ALA A CA 1
ATOM 819 C C . ALA A 1 109 ? -3.694 4.140 10.004 1.00 86.69 109 ALA A C 1
ATOM 821 O O . ALA A 1 109 ? -4.486 3.229 9.791 1.00 86.69 109 ALA A O 1
ATOM 822 N N . ALA A 1 110 ? -3.778 5.304 9.356 1.00 86.62 110 ALA A N 1
ATOM 823 C CA . ALA A 1 110 ? -4.827 5.595 8.381 1.00 86.62 110 ALA A CA 1
ATOM 824 C C . ALA A 1 110 ? -4.701 4.749 7.101 1.00 86.62 110 ALA A C 1
ATOM 826 O O . ALA A 1 110 ? -5.712 4.377 6.505 1.00 86.62 110 ALA A O 1
ATOM 827 N N . CYS A 1 111 ? -3.478 4.416 6.672 1.00 85.50 111 CYS A N 1
ATOM 828 C CA . CYS A 1 111 ? -3.263 3.456 5.588 1.00 85.50 111 CYS A CA 1
ATOM 829 C C . CYS A 1 111 ? -3.691 2.045 6.000 1.00 85.50 111 CYS A C 1
ATOM 831 O O . CYS A 1 111 ? -4.405 1.392 5.242 1.00 85.50 111 CYS A O 1
ATOM 833 N N . ALA A 1 112 ? -3.318 1.602 7.205 1.00 86.31 112 ALA A N 1
ATOM 834 C CA . ALA A 1 112 ? -3.755 0.327 7.764 1.00 86.31 112 ALA A CA 1
ATOM 835 C C . ALA A 1 112 ? -5.284 0.253 7.832 1.00 86.31 112 ALA A C 1
ATOM 837 O O . ALA A 1 112 ? -5.868 -0.719 7.371 1.00 86.31 112 ALA A O 1
ATOM 838 N N . GLU A 1 113 ? -5.940 1.303 8.323 1.00 88.50 113 GLU A N 1
ATOM 839 C CA . GLU A 1 113 ? -7.397 1.398 8.405 1.00 88.50 113 GLU A CA 1
ATOM 840 C C . GLU A 1 113 ? -8.057 1.352 7.021 1.00 88.50 113 GLU A C 1
ATOM 842 O O . GLU A 1 113 ? -8.994 0.583 6.807 1.00 88.50 113 GLU A O 1
ATOM 847 N N . GLU A 1 114 ? -7.565 2.120 6.042 1.00 86.56 114 GLU A N 1
ATOM 848 C CA . GLU A 1 114 ? -8.123 2.096 4.683 1.00 86.56 114 GLU A CA 1
ATOM 849 C C . GLU A 1 114 ? -7.991 0.704 4.052 1.00 86.56 114 GLU A C 1
ATOM 851 O O . GLU A 1 114 ? -8.906 0.250 3.363 1.00 86.56 114 GLU A O 1
ATOM 856 N N . MET A 1 115 ? -6.885 0.005 4.313 1.00 86.44 115 MET A N 1
ATOM 857 C CA . MET A 1 115 ? -6.674 -1.336 3.787 1.00 86.44 115 MET A CA 1
ATOM 858 C C . MET A 1 115 ? -7.524 -2.386 4.511 1.00 86.44 115 MET A C 1
ATOM 860 O O . MET A 1 115 ? -8.182 -3.190 3.853 1.00 86.44 115 MET A O 1
ATOM 864 N N . LEU A 1 116 ? -7.562 -2.352 5.844 1.00 85.69 116 LEU A N 1
ATOM 865 C CA . LEU A 1 116 ? -8.290 -3.302 6.691 1.00 85.69 116 LEU A CA 1
ATOM 866 C C . LEU A 1 116 ? -9.810 -3.133 6.601 1.00 85.69 116 LEU A C 1
ATOM 868 O O . LEU A 1 116 ? -10.525 -4.131 6.565 1.00 85.69 116 LEU A O 1
ATOM 872 N N . SER A 1 117 ? -10.306 -1.898 6.464 1.00 86.06 117 SER A N 1
ATOM 873 C CA . SER A 1 117 ? -11.744 -1.595 6.314 1.00 86.06 117 SER A CA 1
ATOM 874 C C . SER A 1 117 ? -12.374 -2.175 5.043 1.00 86.06 117 SER A C 1
ATOM 876 O O . SER A 1 117 ? -13.587 -2.094 4.839 1.00 86.06 117 SER A O 1
ATOM 878 N N . ALA A 1 118 ? -11.558 -2.743 4.153 1.00 84.50 118 ALA A N 1
ATOM 879 C CA . ALA A 1 118 ? -12.025 -3.480 2.993 1.00 84.50 118 ALA A CA 1
ATOM 880 C C . ALA A 1 118 ? -12.324 -4.964 3.282 1.00 84.50 118 ALA A C 1
ATOM 882 O O . ALA A 1 118 ? -12.991 -5.585 2.456 1.00 84.50 118 ALA A O 1
ATOM 883 N N . PHE A 1 119 ? -11.848 -5.502 4.412 1.00 82.06 119 PHE A N 1
ATOM 884 C CA . PHE A 1 119 ? -11.9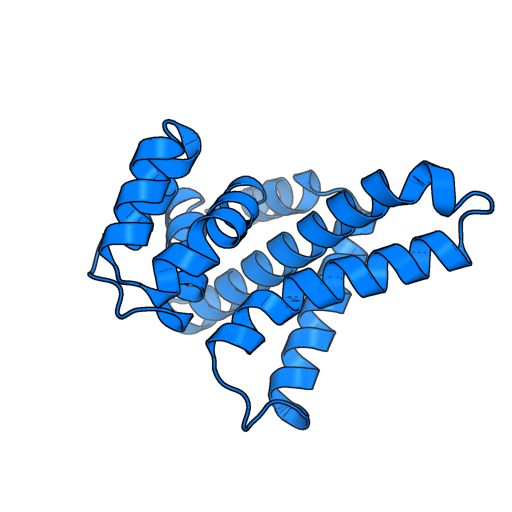56 -6.917 4.806 1.00 82.06 119 PHE A CA 1
ATOM 885 C C . PHE A 1 119 ? -12.744 -7.127 6.100 1.00 82.06 119 PHE A C 1
ATOM 887 O O . PHE A 1 119 ? -13.356 -8.174 6.276 1.00 82.06 119 PHE A O 1
ATOM 894 N N . ALA A 1 120 ? -12.725 -6.158 7.014 1.00 84.75 120 ALA A N 1
ATOM 895 C CA . ALA A 1 120 ? -13.423 -6.251 8.289 1.00 84.75 120 ALA A CA 1
ATOM 896 C C . ALA A 1 120 ? -13.857 -4.868 8.784 1.00 84.75 120 ALA A C 1
ATOM 898 O O . ALA A 1 120 ? -13.323 -3.845 8.350 1.00 84.75 120 ALA A O 1
ATOM 899 N N . ASP A 1 121 ? -14.810 -4.843 9.714 1.00 83.25 121 ASP A N 1
ATOM 900 C CA . ASP A 1 121 ? -15.076 -3.640 10.498 1.00 83.25 121 ASP A CA 1
ATOM 901 C C . ASP A 1 121 ? -13.944 -3.471 11.516 1.00 83.25 121 ASP A C 1
ATOM 903 O O . ASP A 1 121 ? -13.677 -4.369 12.316 1.00 83.25 121 ASP A O 1
ATOM 907 N N . VAL A 1 122 ? -13.219 -2.356 11.432 1.00 84.88 122 VAL A N 1
ATOM 908 C CA . VAL A 1 122 ? -11.995 -2.146 12.211 1.00 84.88 122 VAL A CA 1
ATOM 909 C C . VAL A 1 122 ? -12.337 -1.329 13.453 1.00 84.88 122 VAL A C 1
ATOM 911 O O . VAL A 1 122 ? -12.747 -0.174 13.317 1.00 84.88 122 VAL A O 1
ATOM 914 N N . PRO A 1 123 ? -12.143 -1.868 14.671 1.00 85.19 123 PRO A N 1
ATOM 915 C CA . PRO A 1 123 ? -12.382 -1.105 15.887 1.00 85.19 123 PRO A CA 1
ATOM 916 C C . PRO A 1 123 ? -11.493 0.143 15.962 1.00 85.19 123 PRO A C 1
ATOM 918 O O . PRO A 1 123 ? -10.354 0.160 15.486 1.00 85.19 123 PRO A O 1
ATOM 921 N N . ALA A 1 124 ? -11.985 1.191 16.623 1.00 82.81 124 ALA A N 1
ATOM 922 C CA . ALA A 1 124 ? -11.203 2.406 16.836 1.00 82.81 124 ALA A CA 1
ATOM 923 C C . ALA A 1 124 ? -9.881 2.089 17.565 1.00 82.81 124 ALA A C 1
ATOM 925 O O . ALA A 1 124 ? -9.867 1.375 18.567 1.00 82.81 124 ALA A O 1
ATOM 926 N N . GLY A 1 125 ? -8.764 2.602 17.045 1.00 81.06 125 GLY A N 1
ATOM 927 C CA . GLY A 1 125 ? -7.421 2.362 17.590 1.00 81.06 125 GLY A CA 1
ATOM 928 C C . GLY A 1 125 ? -6.797 1.006 17.227 1.00 81.06 125 GLY A C 1
ATOM 929 O O . GLY A 1 125 ? -5.597 0.831 17.421 1.00 81.06 125 GLY A O 1
ATOM 930 N N . TYR A 1 126 ? -7.549 0.067 16.639 1.00 86.75 126 TYR A N 1
ATOM 931 C CA . TYR A 1 126 ? -7.006 -1.238 16.233 1.00 86.75 126 TYR A CA 1
ATOM 932 C C . TYR A 1 126 ? -6.031 -1.115 15.060 1.00 86.75 126 TYR A C 1
ATOM 934 O O . TYR A 1 126 ? -4.961 -1.715 15.082 1.00 86.75 126 TYR A O 1
ATOM 942 N N . ALA A 1 127 ? -6.357 -0.279 14.070 1.00 87.00 127 ALA A N 1
ATOM 943 C CA . ALA A 1 127 ? -5.464 0.004 12.946 1.00 87.00 127 ALA A CA 1
ATOM 944 C C . ALA A 1 127 ? -4.140 0.638 13.399 1.00 87.00 127 ALA A C 1
ATOM 946 O O . ALA A 1 127 ? -3.085 0.308 12.864 1.00 87.00 127 ALA A O 1
ATOM 947 N N . GLN A 1 128 ? -4.190 1.510 14.412 1.00 88.00 128 GLN A N 1
ATOM 948 C CA . GLN A 1 128 ? -2.993 2.107 14.997 1.00 88.00 128 GLN A CA 1
ATOM 949 C C . GLN A 1 128 ? -2.142 1.054 15.705 1.00 88.00 128 GLN A C 1
ATOM 951 O O . GLN A 1 128 ? -0.948 0.970 15.441 1.00 88.00 128 GLN A O 1
ATOM 956 N N . LYS A 1 129 ? -2.768 0.201 16.524 1.00 88.12 129 LYS A N 1
ATOM 957 C CA . LYS A 1 129 ? -2.070 -0.899 17.190 1.00 88.12 129 LYS A CA 1
ATOM 958 C C . LYS A 1 129 ? -1.394 -1.830 16.178 1.00 88.12 129 LYS A C 1
ATOM 960 O O . LYS A 1 129 ? -0.222 -2.130 16.330 1.00 88.12 129 LYS A O 1
ATOM 965 N N . ILE A 1 130 ? -2.094 -2.227 15.114 1.00 87.50 130 ILE A N 1
ATOM 966 C CA . ILE A 1 130 ? -1.524 -3.071 14.051 1.00 87.50 130 ILE A CA 1
ATOM 967 C C . ILE A 1 130 ? -0.350 -2.371 13.359 1.00 87.50 130 ILE A C 1
ATOM 969 O O . ILE A 1 130 ? 0.674 -3.005 13.125 1.00 87.50 130 ILE A O 1
ATOM 973 N N . ALA A 1 131 ? -0.479 -1.081 13.038 1.00 86.19 131 ALA A N 1
ATOM 974 C CA . ALA A 1 131 ? 0.582 -0.325 12.378 1.00 86.19 131 ALA A CA 1
ATOM 975 C C . ALA A 1 131 ? 1.844 -0.196 13.249 1.00 86.19 131 ALA A C 1
ATOM 977 O O . ALA A 1 131 ? 2.946 -0.329 12.728 1.00 86.19 131 ALA A O 1
ATOM 978 N N . GLU A 1 132 ? 1.685 0.032 14.554 1.00 87.75 132 GLU A N 1
ATOM 979 C CA . GLU A 1 132 ? 2.797 0.109 15.508 1.00 87.75 132 GLU A CA 1
ATOM 980 C C . GLU A 1 132 ? 3.450 -1.265 15.712 1.00 87.75 132 GLU A C 1
ATOM 982 O O . GLU A 1 132 ? 4.668 -1.397 15.602 1.00 87.75 132 GLU A O 1
ATOM 987 N N . THR A 1 133 ? 2.645 -2.306 15.939 1.00 87.44 133 THR A N 1
ATOM 988 C CA . THR A 1 133 ? 3.141 -3.668 16.161 1.00 87.44 133 THR A CA 1
ATOM 989 C C . THR A 1 133 ? 3.818 -4.237 14.912 1.00 87.44 133 THR A C 1
ATOM 991 O O . THR A 1 133 ? 4.827 -4.918 15.038 1.00 87.44 133 THR A O 1
ATOM 994 N N . ALA A 1 134 ? 3.354 -3.909 13.700 1.00 85.19 134 ALA A N 1
ATOM 995 C CA . ALA A 1 134 ? 3.955 -4.394 12.453 1.00 85.19 134 ALA A CA 1
ATOM 996 C C . ALA A 1 134 ? 5.414 -3.940 12.241 1.00 85.19 134 ALA A C 1
ATOM 998 O O . ALA A 1 134 ? 6.128 -4.546 11.443 1.00 85.19 134 ALA A O 1
ATOM 999 N N . GLU A 1 135 ? 5.874 -2.894 12.936 1.00 80.25 135 GLU A N 1
ATOM 1000 C CA . GLU A 1 135 ? 7.279 -2.468 12.902 1.00 80.25 135 GLU A CA 1
ATOM 1001 C C . GLU A 1 135 ? 8.183 -3.292 13.826 1.00 80.25 135 GLU A C 1
ATOM 1003 O O . GLU A 1 135 ? 9.385 -3.394 13.572 1.00 80.25 135 GLU A O 1
ATOM 1008 N N . THR A 1 136 ? 7.627 -3.854 14.900 1.00 85.25 136 THR A N 1
ATOM 1009 C CA . THR A 1 136 ? 8.399 -4.470 15.987 1.00 85.25 136 THR A CA 1
ATOM 1010 C C . THR A 1 136 ? 8.216 -5.977 16.085 1.00 85.25 136 THR A C 1
ATOM 1012 O O . THR A 1 136 ? 9.171 -6.678 16.407 1.00 85.25 136 THR A O 1
ATOM 1015 N N . ASP A 1 137 ? 7.007 -6.465 15.819 1.00 88.12 137 ASP A N 1
ATOM 1016 C CA . ASP A 1 137 ? 6.604 -7.859 15.970 1.00 88.12 137 ASP A CA 1
ATOM 1017 C C . ASP A 1 137 ? 5.568 -8.239 14.895 1.00 88.12 137 ASP A C 1
ATOM 1019 O O . ASP A 1 137 ? 4.368 -7.977 15.001 1.00 88.12 137 ASP A O 1
ATOM 1023 N N . GLU A 1 138 ? 6.049 -8.852 13.813 1.00 86.56 138 GLU A N 1
ATOM 1024 C CA . GLU A 1 138 ? 5.203 -9.250 12.685 1.00 86.56 138 GLU A CA 1
ATOM 1025 C C . GLU A 1 138 ? 4.211 -10.365 13.063 1.00 86.56 138 GLU A C 1
ATOM 1027 O O . GLU A 1 138 ? 3.095 -10.390 12.541 1.00 86.56 138 GLU A O 1
ATOM 1032 N N . GLU A 1 139 ? 4.575 -11.264 13.985 1.00 87.94 139 GLU A N 1
ATOM 1033 C CA . GLU A 1 139 ? 3.696 -12.357 14.415 1.00 87.94 139 GLU A CA 1
ATOM 1034 C C . GLU A 1 139 ? 2.536 -11.829 15.262 1.00 87.94 139 GLU A C 1
ATOM 1036 O O . GLU A 1 139 ? 1.383 -12.210 15.039 1.00 87.94 139 GLU A O 1
ATOM 1041 N N . GLU A 1 140 ? 2.806 -10.897 16.179 1.00 88.75 140 GLU A N 1
ATOM 1042 C CA . GLU A 1 140 ? 1.754 -10.246 16.958 1.00 88.75 140 GLU A CA 1
ATOM 1043 C C . GLU A 1 140 ? 0.852 -9.384 16.059 1.00 88.75 140 GLU A C 1
ATOM 1045 O O . GLU A 1 140 ? -0.377 -9.453 16.160 1.00 88.75 140 GLU A O 1
ATOM 1050 N N . ALA A 1 141 ? 1.427 -8.628 15.116 1.00 88.19 141 ALA A N 1
ATOM 1051 C CA . ALA A 1 141 ? 0.650 -7.842 14.157 1.00 88.19 141 ALA A CA 1
ATOM 1052 C C . ALA A 1 141 ? -0.254 -8.732 13.293 1.00 88.19 141 ALA A C 1
ATOM 1054 O O . ALA A 1 141 ? -1.414 -8.394 13.038 1.00 88.19 141 ALA A O 1
ATOM 1055 N N . ARG A 1 142 ? 0.246 -9.902 12.885 1.00 88.81 142 ARG A N 1
ATOM 1056 C CA . ARG A 1 142 ? -0.535 -10.901 12.162 1.00 88.81 142 ARG A CA 1
ATOM 1057 C C . ARG A 1 142 ? -1.691 -11.431 13.002 1.00 88.81 142 ARG A C 1
ATOM 1059 O O . ARG A 1 142 ? -2.816 -11.445 12.511 1.00 88.81 142 ARG A O 1
ATOM 1066 N N . ALA A 1 143 ? -1.442 -11.806 14.255 1.00 90.50 143 ALA A N 1
ATOM 1067 C CA . ALA A 1 143 ? -2.487 -12.291 15.153 1.00 90.50 143 ALA A CA 1
ATOM 1068 C C . ALA A 1 143 ? -3.601 -11.247 15.355 1.00 90.50 143 ALA A C 1
ATOM 1070 O O . ALA A 1 143 ? -4.783 -11.592 15.376 1.00 90.50 143 ALA A O 1
ATOM 1071 N N . LEU A 1 144 ? -3.244 -9.959 15.435 1.00 89.81 144 LEU A N 1
ATOM 1072 C CA . LEU A 1 144 ? -4.215 -8.863 15.514 1.00 89.81 144 LEU A CA 1
ATOM 1073 C C . LEU A 1 144 ? -5.072 -8.738 14.245 1.00 89.81 144 LEU A C 1
ATOM 1075 O O . LEU A 1 144 ? -6.266 -8.465 14.354 1.00 89.81 144 LEU A O 1
ATOM 1079 N N . ILE A 1 145 ? -4.495 -8.946 13.057 1.00 88.19 145 ILE A N 1
ATOM 1080 C CA . ILE A 1 145 ? -5.243 -8.945 11.790 1.00 88.19 145 ILE A CA 1
ATOM 1081 C C . ILE A 1 145 ? -6.157 -10.172 11.699 1.00 88.19 145 ILE A C 1
ATOM 1083 O O . ILE A 1 145 ? -7.315 -10.046 11.309 1.00 88.19 145 ILE A O 1
ATOM 1087 N N . GLU A 1 146 ? -5.666 -11.350 12.081 1.00 89.44 146 GLU A N 1
ATOM 1088 C CA . GLU A 1 146 ? -6.448 -12.591 12.068 1.00 89.44 146 GLU A CA 1
ATOM 1089 C C . GLU A 1 146 ? -7.643 -12.520 13.035 1.00 89.44 146 GLU A C 1
ATOM 1091 O O . GLU A 1 146 ? -8.726 -13.020 12.726 1.00 89.44 146 GLU A O 1
ATOM 1096 N N . ALA A 1 147 ? -7.492 -11.814 14.160 1.00 88.94 147 ALA A N 1
ATOM 1097 C CA . ALA A 1 147 ? -8.568 -11.573 15.118 1.00 88.94 147 ALA A CA 1
ATOM 1098 C C . ALA A 1 147 ? -9.715 -10.697 14.572 1.00 88.94 147 ALA A C 1
ATOM 1100 O O . ALA A 1 147 ? -10.809 -10.720 15.136 1.00 88.94 147 ALA A O 1
ATOM 1101 N N . LEU A 1 148 ? -9.501 -9.942 13.485 1.00 87.00 148 LEU A N 1
ATOM 1102 C CA . LEU A 1 148 ? -10.548 -9.129 12.848 1.00 87.00 148 LEU A CA 1
ATOM 1103 C C . LEU A 1 148 ? -11.524 -9.963 12.007 1.00 87.00 148 LEU A C 1
ATOM 1105 O O . LEU A 1 148 ? -12.615 -9.491 11.689 1.00 87.00 148 LEU A O 1
ATOM 1109 N N . GLY A 1 149 ? -11.154 -11.195 11.654 1.00 86.81 149 GLY A N 1
ATOM 1110 C CA . GLY A 1 149 ? -12.023 -12.125 10.945 1.00 86.81 149 GLY A CA 1
ATOM 1111 C C . GLY A 1 149 ? -11.307 -12.936 9.874 1.00 86.81 149 GLY A C 1
ATOM 1112 O O . GLY A 1 149 ? -10.172 -12.664 9.482 1.00 86.81 149 GLY A O 1
ATOM 1113 N N . GLU A 1 150 ? -12.020 -13.936 9.361 1.00 84.44 150 GLU A N 1
ATOM 1114 C CA . GLU A 1 150 ? -11.472 -14.915 8.424 1.00 84.44 150 GLU A CA 1
ATOM 1115 C C . GLU A 1 150 ? -11.010 -14.265 7.108 1.00 84.44 150 GLU A C 1
ATOM 1117 O O . GLU A 1 150 ? -9.939 -14.588 6.601 1.00 84.44 150 GLU A O 1
ATOM 1122 N N . GLU A 1 151 ? -11.747 -13.287 6.571 1.00 82.06 151 GLU A N 1
ATOM 1123 C CA . GLU A 1 151 ? -11.336 -12.581 5.346 1.00 82.06 151 GLU A CA 1
ATOM 1124 C C . GLU A 1 151 ? -10.052 -11.754 5.539 1.00 82.06 151 GLU A C 1
ATOM 1126 O O . GLU A 1 151 ? -9.187 -11.743 4.660 1.00 82.06 151 GLU A O 1
ATOM 1131 N N . ALA A 1 152 ? -9.891 -11.102 6.694 1.00 83.44 152 ALA A N 1
ATOM 1132 C CA . ALA A 1 152 ? -8.680 -10.354 7.030 1.00 83.44 152 ALA A CA 1
ATOM 1133 C C . ALA A 1 152 ? -7.475 -11.289 7.231 1.00 83.44 152 ALA A C 1
ATOM 1135 O O . ALA A 1 152 ? -6.381 -10.978 6.758 1.00 83.44 152 ALA A O 1
ATOM 1136 N N . ALA A 1 153 ? -7.685 -12.466 7.832 1.00 84.94 153 ALA A N 1
ATOM 1137 C CA . ALA A 1 153 ? -6.656 -13.493 7.993 1.00 84.94 153 ALA A CA 1
ATOM 1138 C C . ALA A 1 153 ? -6.057 -13.936 6.646 1.00 84.94 153 ALA A C 1
ATOM 1140 O O . ALA A 1 153 ? -4.836 -13.994 6.491 1.00 84.94 153 ALA A O 1
ATOM 1141 N N . HIS A 1 154 ? -6.899 -14.165 5.633 1.00 84.56 154 HIS A N 1
ATOM 1142 C CA . HIS A 1 154 ? -6.439 -14.529 4.286 1.00 84.56 154 HIS A CA 1
ATOM 1143 C C . HIS A 1 154 ? -5.604 -13.423 3.621 1.00 84.56 154 HIS A C 1
ATOM 1145 O O . HIS A 1 154 ? -4.723 -13.708 2.807 1.00 84.56 154 HIS A O 1
ATOM 1151 N N . ALA A 1 155 ? -5.865 -12.160 3.964 1.00 83.56 155 ALA A N 1
ATOM 1152 C CA . ALA A 1 155 ? -5.156 -11.000 3.435 1.00 83.56 155 ALA A CA 1
ATOM 1153 C C . ALA A 1 155 ? -3.939 -10.577 4.283 1.00 83.56 155 ALA A C 1
ATOM 1155 O O . ALA A 1 155 ? -3.173 -9.717 3.839 1.00 83.56 155 ALA A O 1
ATOM 1156 N N . ALA A 1 156 ? -3.725 -11.170 5.464 1.00 84.81 156 ALA A N 1
ATOM 1157 C CA . ALA A 1 156 ? -2.786 -10.681 6.476 1.00 84.81 156 ALA A CA 1
ATOM 1158 C C . ALA A 1 156 ? -1.359 -10.486 5.945 1.00 84.81 156 ALA A C 1
ATOM 1160 O O . ALA A 1 156 ? -0.787 -9.412 6.105 1.00 84.81 156 ALA A O 1
ATOM 1161 N N . ASN A 1 157 ? -0.816 -11.463 5.214 1.00 85.19 157 ASN A N 1
ATOM 1162 C CA . ASN A 1 157 ? 0.537 -11.365 4.652 1.00 85.19 157 ASN A CA 1
ATOM 1163 C C . ASN A 1 157 ? 0.675 -10.207 3.652 1.00 85.19 157 ASN A C 1
ATOM 1165 O O . ASN A 1 157 ? 1.673 -9.485 3.655 1.00 85.19 157 ASN A O 1
ATOM 1169 N N . ALA A 1 158 ? -0.329 -10.004 2.795 1.00 82.00 158 ALA A N 1
ATOM 1170 C CA . ALA A 1 158 ? -0.312 -8.923 1.814 1.00 82.00 158 ALA A CA 1
ATOM 1171 C C . ALA A 1 158 ? -0.441 -7.550 2.494 1.00 82.00 158 ALA A C 1
ATOM 1173 O O . ALA A 1 158 ? 0.228 -6.598 2.092 1.00 82.00 158 ALA A O 1
ATOM 1174 N N . LEU A 1 159 ? -1.260 -7.464 3.547 1.00 82.75 159 LEU A N 1
ATOM 1175 C CA . LEU A 1 159 ? -1.442 -6.257 4.352 1.00 82.75 159 LEU A CA 1
ATOM 1176 C C . LEU A 1 159 ? -0.169 -5.890 5.124 1.00 82.75 159 LEU A C 1
ATOM 1178 O O . LEU A 1 159 ? 0.265 -4.744 5.058 1.00 82.75 159 LEU A O 1
ATOM 1182 N N . LEU A 1 160 ? 0.474 -6.856 5.784 1.00 85.94 160 LEU A N 1
ATOM 1183 C CA . LEU A 1 160 ? 1.735 -6.643 6.501 1.00 85.94 160 LEU A CA 1
ATOM 1184 C C . LEU A 1 160 ? 2.860 -6.231 5.552 1.00 85.94 160 LEU A C 1
ATOM 1186 O O . LEU A 1 160 ? 3.592 -5.280 5.826 1.00 85.94 160 LEU A O 1
ATOM 1190 N N . THR A 1 161 ? 2.942 -6.875 4.384 1.00 83.44 161 THR A N 1
ATOM 1191 C CA . THR A 1 161 ? 3.912 -6.487 3.354 1.00 83.44 161 THR A CA 1
ATOM 1192 C C . THR A 1 161 ? 3.661 -5.044 2.912 1.00 83.44 161 THR A C 1
ATOM 1194 O O . THR A 1 161 ? 4.590 -4.246 2.867 1.00 83.44 161 THR A O 1
ATOM 1197 N N . ALA A 1 162 ? 2.410 -4.662 2.641 1.00 80.25 162 ALA A N 1
ATOM 1198 C CA . ALA A 1 162 ? 2.066 -3.287 2.286 1.00 80.25 162 ALA A CA 1
ATOM 1199 C C . ALA A 1 162 ? 2.458 -2.280 3.373 1.00 80.25 162 ALA A C 1
ATOM 1201 O O . ALA A 1 162 ? 3.092 -1.278 3.052 1.00 80.25 162 ALA A O 1
ATOM 1202 N N . LEU A 1 163 ? 2.147 -2.569 4.639 1.00 82.25 163 LEU A N 1
ATOM 1203 C CA . LEU A 1 163 ? 2.467 -1.699 5.773 1.00 82.25 163 LEU A CA 1
ATOM 1204 C C . LEU A 1 163 ? 3.970 -1.512 5.975 1.00 82.25 163 LEU A C 1
ATOM 1206 O O . LEU A 1 163 ? 4.406 -0.411 6.290 1.00 82.25 163 LEU A O 1
ATOM 1210 N N . ARG A 1 164 ? 4.775 -2.543 5.715 1.00 81.88 164 ARG A N 1
ATOM 1211 C CA . ARG A 1 164 ? 6.240 -2.449 5.766 1.00 81.88 164 ARG A CA 1
ATOM 1212 C C . ARG A 1 164 ? 6.813 -1.483 4.724 1.00 81.88 164 ARG A C 1
ATOM 1214 O O . ARG A 1 164 ? 7.877 -0.902 4.930 1.00 81.88 164 ARG A O 1
ATOM 1221 N N . HIS A 1 165 ? 6.125 -1.344 3.594 1.00 75.06 165 HIS A N 1
ATOM 1222 C CA . HIS A 1 165 ? 6.518 -0.486 2.479 1.00 75.06 165 HIS A CA 1
ATOM 1223 C C . HIS A 1 165 ? 5.923 0.927 2.544 1.00 75.06 165 HIS A C 1
ATOM 1225 O O . HIS A 1 165 ? 6.129 1.684 1.596 1.00 75.06 165 HIS A O 1
ATOM 1231 N N . ILE A 1 166 ? 5.182 1.264 3.603 1.00 74.62 166 ILE A N 1
ATOM 1232 C CA . ILE A 1 166 ? 4.649 2.603 3.916 1.00 74.62 166 ILE A CA 1
ATOM 1233 C C . ILE A 1 166 ? 5.501 3.193 5.023 1.00 74.62 166 ILE A C 1
ATOM 1235 O O . ILE A 1 166 ? 5.930 4.368 4.951 1.00 74.62 166 ILE A O 1
#

Secondary structure (DSSP, 8-state):
--HHHHHHHHHTT-HHHHHHHHHHHHHHHHHHHHT-TTS-HHHHHHHHHHHHHHHHHHHHHHH-S-HHHHHHHHHHHHHHHHHHHHHHHHHHHHHHHHSS---HHHHHHHHHHHHHTTTSPPPTTHHHHHHHHHHH-HHHHHHHHHTT-HHHHHHHHHHHHHHHT-

pLDDT: mean 81.88, std 6.19, range [59.72, 90.5]

Foldseek 3Di:
DDPVVVVVVLPVLPPVLNVLLVVLLVVLVVCCVPPCVPPQLLVSLCSSLVSLLVSLLVVCVVPPPCSPVCSVVSSVSSNLSSLSSLLVVQQVVCCVVPVDGDPPLVSLLSSQCSNLVSQADADPCLSSVLLVCLVPPLPVSLVSQVVRDDRSNVCSVVSSVSSVSD

Radius of gyration: 15.9 Å; chains: 1; bounding box: 37×35×40 Å